Protein AF-A0A920K526-F1 (afdb_monomer)

Radius of gyration: 18.06 Å; Cα contacts (8 Å, |Δi|>4): 180; chains: 1; bounding box: 38×69×38 Å

Structure (mmCIF, N/CA/C/O backbone):
data_AF-A0A920K526-F1
#
_entry.id   AF-A0A920K526-F1
#
loop_
_atom_site.group_PDB
_atom_site.id
_atom_site.type_symbol
_atom_site.label_atom_id
_atom_site.label_alt_id
_atom_site.label_comp_id
_atom_site.label_asym_id
_atom_site.label_entity_id
_atom_site.label_seq_id
_atom_site.pdbx_PDB_ins_code
_atom_site.Cartn_x
_atom_site.Cartn_y
_atom_site.Cartn_z
_atom_site.occupancy
_atom_site.B_iso_or_equiv
_atom_site.auth_seq_id
_atom_site.auth_comp_id
_atom_site.auth_asym_id
_atom_site.auth_atom_id
_atom_site.pdbx_PDB_model_num
ATOM 1 N N . MET A 1 1 ? 4.983 -45.493 2.077 1.00 36.81 1 MET A N 1
ATOM 2 C CA . MET A 1 1 ? 5.061 -44.729 0.814 1.00 36.81 1 MET A CA 1
ATOM 3 C C . MET A 1 1 ? 4.489 -43.354 1.101 1.00 36.81 1 MET A C 1
ATOM 5 O O . MET A 1 1 ? 3.289 -43.243 1.302 1.00 36.81 1 MET A O 1
ATOM 9 N N . THR A 1 2 ? 5.338 -42.342 1.270 1.00 38.09 2 THR A N 1
ATOM 10 C CA . THR A 1 2 ? 4.880 -40.985 1.595 1.00 38.09 2 THR A CA 1
ATOM 11 C C . THR A 1 2 ? 4.339 -40.357 0.322 1.00 38.09 2 THR A C 1
ATOM 13 O O . THR A 1 2 ? 5.104 -40.105 -0.608 1.00 38.09 2 THR A O 1
ATOM 16 N N . ASN A 1 3 ? 3.023 -40.161 0.267 1.00 40.19 3 ASN A N 1
ATOM 17 C CA . ASN A 1 3 ? 2.366 -39.473 -0.833 1.00 40.19 3 ASN A CA 1
ATOM 18 C C . ASN A 1 3 ? 2.841 -38.016 -0.818 1.00 40.19 3 ASN A C 1
ATOM 20 O O . ASN A 1 3 ? 2.350 -37.197 -0.043 1.00 40.19 3 ASN A O 1
ATOM 24 N N . LYS A 1 4 ? 3.865 -37.706 -1.617 1.00 46.91 4 LYS A N 1
ATOM 25 C CA . LYS A 1 4 ? 4.241 -36.325 -1.892 1.00 46.91 4 LYS A CA 1
ATOM 26 C C . LYS A 1 4 ? 3.124 -35.754 -2.753 1.00 46.91 4 LYS A C 1
ATOM 28 O O . LYS A 1 4 ? 3.104 -35.988 -3.957 1.00 46.91 4 LYS A O 1
ATOM 33 N N . PHE A 1 5 ? 2.180 -35.060 -2.123 1.00 48.06 5 PHE A N 1
ATOM 34 C CA . PHE A 1 5 ? 1.237 -34.199 -2.821 1.00 48.06 5 PHE A CA 1
ATOM 35 C C . PHE A 1 5 ? 2.061 -33.177 -3.603 1.00 48.06 5 PHE A C 1
ATOM 37 O O . PHE A 1 5 ? 2.570 -32.201 -3.058 1.00 48.06 5 PHE A O 1
ATOM 44 N N . LYS A 1 6 ? 2.286 -33.469 -4.882 1.00 45.88 6 LYS A N 1
ATOM 45 C CA . LYS A 1 6 ? 2.812 -32.510 -5.837 1.00 45.88 6 LYS A CA 1
ATOM 46 C C . LYS A 1 6 ? 1.681 -31.508 -6.029 1.00 45.88 6 LYS A C 1
ATOM 48 O O . LYS A 1 6 ? 0.716 -31.825 -6.716 1.00 45.88 6 LYS A O 1
ATOM 53 N N . LEU A 1 7 ? 1.760 -30.363 -5.351 1.00 49.16 7 LEU A N 1
ATOM 54 C CA . LEU A 1 7 ? 0.907 -29.217 -5.650 1.00 49.16 7 LEU A CA 1
ATOM 55 C C . LEU A 1 7 ? 1.118 -28.923 -7.138 1.00 49.16 7 LEU A C 1
ATOM 57 O O . LEU A 1 7 ? 2.223 -28.566 -7.553 1.00 49.16 7 LEU A O 1
ATOM 61 N N . LEU A 1 8 ? 0.112 -29.221 -7.958 1.00 51.06 8 LEU A N 1
ATOM 62 C CA . LEU A 1 8 ? 0.130 -28.798 -9.349 1.00 51.06 8 LEU A CA 1
ATOM 63 C C . LEU A 1 8 ? 0.146 -27.264 -9.340 1.00 51.06 8 LEU A C 1
ATOM 65 O O . LEU A 1 8 ? -0.539 -26.677 -8.498 1.00 51.06 8 LEU A O 1
ATOM 69 N N . PRO A 1 9 ? 0.932 -26.613 -10.215 1.00 59.19 9 PRO A N 1
ATOM 70 C CA . PRO A 1 9 ? 0.800 -25.177 -10.412 1.00 59.19 9 PRO A CA 1
ATOM 71 C C . PRO A 1 9 ? -0.674 -24.870 -10.683 1.00 59.19 9 PRO A C 1
ATOM 73 O O . PRO A 1 9 ? -1.264 -25.502 -11.563 1.00 59.19 9 PRO A O 1
ATOM 76 N N . ARG A 1 10 ? -1.269 -23.974 -9.890 1.00 62.84 10 ARG A N 1
ATOM 77 C CA . ARG A 1 10 ? -2.627 -23.487 -10.146 1.00 62.84 10 ARG A CA 1
ATOM 78 C C . ARG A 1 10 ? -2.665 -22.819 -11.514 1.00 62.84 10 ARG A C 1
ATOM 80 O O . ARG A 1 10 ? -1.658 -22.259 -11.961 1.00 62.84 10 ARG A O 1
ATOM 87 N N . ASP A 1 11 ? -3.810 -22.913 -12.178 1.00 80.38 11 ASP A N 1
ATOM 88 C CA . ASP A 1 11 ? -4.020 -22.155 -13.402 1.00 80.38 11 ASP A CA 1
ATOM 89 C C . ASP A 1 11 ? -3.890 -20.655 -13.094 1.00 80.38 11 ASP A C 1
ATOM 91 O O . ASP A 1 11 ? -4.329 -20.186 -12.043 1.00 80.38 11 ASP A O 1
ATOM 95 N N . ARG A 1 12 ? -3.229 -19.901 -13.980 1.00 73.19 12 ARG A N 1
ATOM 96 C CA . ARG A 1 12 ? -2.954 -18.482 -13.714 1.00 73.19 12 ARG A CA 1
ATOM 97 C C . ARG A 1 12 ? -4.229 -17.650 -13.625 1.00 73.19 12 ARG A C 1
ATOM 99 O O . ARG A 1 12 ? -4.256 -16.720 -12.829 1.00 73.19 12 ARG A O 1
ATOM 106 N N . VAL A 1 13 ? -5.258 -17.982 -14.405 1.00 75.44 13 VAL A N 1
ATOM 107 C CA . VAL A 1 13 ? -6.533 -17.254 -14.385 1.00 75.44 13 VAL A CA 1
ATOM 108 C C . VAL A 1 13 ? -7.279 -17.546 -13.088 1.00 75.44 13 VAL A C 1
ATOM 110 O O . VAL A 1 13 ? -7.797 -16.630 -12.460 1.00 75.44 13 VAL A O 1
ATOM 113 N N . GLU A 1 14 ? -7.284 -18.806 -12.649 1.00 79.69 14 GLU A N 1
ATOM 114 C CA . GLU A 1 14 ? -7.869 -19.198 -11.361 1.00 79.69 14 GLU A CA 1
ATOM 115 C C . GLU A 1 14 ? -7.194 -18.461 -10.196 1.00 79.69 14 GLU A C 1
ATOM 117 O O . GLU A 1 14 ? -7.877 -17.882 -9.357 1.00 79.69 14 GLU A O 1
ATOM 122 N N . GLN A 1 15 ? -5.859 -18.397 -10.190 1.00 79.62 15 GLN A N 1
ATOM 123 C CA . GLN A 1 15 ? -5.124 -17.687 -9.143 1.00 79.62 15 GLN A CA 1
ATOM 124 C C . GLN A 1 15 ? -5.420 -16.180 -9.143 1.00 79.62 15 GLN A C 1
ATOM 126 O O . GLN A 1 15 ? -5.621 -15.608 -8.080 1.00 79.62 15 GLN A O 1
ATOM 131 N N . GLN A 1 16 ? -5.502 -15.541 -10.314 1.00 78.69 16 GLN A N 1
ATOM 132 C CA . GLN A 1 16 ? -5.846 -14.118 -10.401 1.00 78.69 16 GLN A CA 1
ATOM 133 C C . GLN A 1 16 ? -7.247 -13.822 -9.851 1.00 78.69 16 GLN A C 1
ATOM 135 O O . GLN A 1 16 ? -7.440 -12.791 -9.213 1.00 78.69 16 GLN A O 1
ATOM 140 N N . LEU A 1 17 ? -8.221 -14.710 -10.074 1.00 80.81 17 LEU A N 1
ATOM 141 C CA . LEU A 1 17 ? -9.571 -14.551 -9.526 1.00 80.81 17 LEU A CA 1
ATOM 142 C C . LEU A 1 17 ? -9.583 -14.686 -7.996 1.00 80.81 17 LEU A C 1
ATOM 144 O O . LEU A 1 17 ? -10.190 -13.848 -7.330 1.00 80.81 17 LEU A O 1
ATOM 148 N N . ASP A 1 18 ? -8.879 -15.685 -7.451 1.00 82.81 18 ASP A N 1
ATOM 149 C CA . ASP A 1 18 ? -8.708 -15.867 -6.000 1.00 82.81 18 ASP A CA 1
ATOM 150 C C . ASP A 1 18 ? -8.031 -14.638 -5.351 1.00 82.81 18 ASP A C 1
ATOM 152 O O . ASP A 1 18 ? -8.448 -14.166 -4.287 1.00 82.81 18 ASP A O 1
ATOM 156 N N . ASP A 1 19 ? -6.991 -14.100 -5.995 1.00 84.19 19 ASP A N 1
ATOM 157 C CA . ASP A 1 19 ? -6.241 -12.941 -5.500 1.00 84.19 19 ASP A CA 1
ATOM 158 C C . ASP A 1 19 ? -7.102 -11.669 -5.528 1.00 84.19 19 ASP A C 1
ATOM 160 O O . ASP A 1 19 ? -7.092 -10.890 -4.574 1.00 84.19 19 ASP A O 1
ATOM 164 N N . ILE A 1 20 ? -7.898 -11.470 -6.586 1.00 86.38 20 ILE A N 1
ATOM 165 C CA . ILE A 1 20 ? -8.822 -10.332 -6.688 1.00 86.38 20 ILE A CA 1
ATOM 166 C C . ILE A 1 20 ? -9.878 -10.390 -5.582 1.00 86.38 20 ILE A C 1
ATOM 168 O O . ILE A 1 20 ? -10.119 -9.367 -4.944 1.00 86.38 20 ILE A O 1
ATOM 172 N N . ASP A 1 21 ? -10.479 -11.553 -5.317 1.00 88.38 21 ASP A N 1
ATOM 173 C CA . ASP A 1 21 ? -11.451 -11.706 -4.224 1.00 88.38 21 ASP A CA 1
ATOM 174 C C . ASP A 1 21 ? -10.809 -11.377 -2.866 1.00 88.38 21 ASP A C 1
ATOM 176 O O . ASP A 1 21 ? -11.334 -10.582 -2.082 1.00 88.38 21 ASP A O 1
ATOM 180 N N . THR A 1 22 ? -9.596 -11.888 -2.637 1.00 90.50 22 THR A N 1
ATOM 181 C CA . THR A 1 22 ? -8.819 -11.621 -1.420 1.00 90.50 22 THR A CA 1
ATOM 182 C C . THR A 1 22 ? -8.527 -10.127 -1.238 1.00 90.50 22 THR A C 1
ATOM 184 O O . THR A 1 22 ? -8.696 -9.590 -0.138 1.00 90.50 22 THR A O 1
ATOM 187 N N . LEU A 1 23 ? -8.120 -9.431 -2.303 1.00 91.75 23 LEU A N 1
ATOM 188 C CA . LEU A 1 23 ? -7.855 -7.991 -2.276 1.00 91.75 23 LEU A CA 1
ATOM 189 C C . LEU A 1 23 ? -9.131 -7.179 -2.041 1.00 91.75 23 LEU A C 1
ATOM 191 O O . LEU A 1 23 ? -9.124 -6.256 -1.231 1.00 91.75 23 LEU A O 1
ATOM 195 N N . GLN A 1 24 ? -10.242 -7.541 -2.684 1.00 92.00 24 GLN A N 1
ATOM 196 C CA . GLN A 1 24 ? -11.523 -6.862 -2.482 1.00 92.00 24 GLN A CA 1
ATOM 197 C C . GLN A 1 24 ? -11.995 -6.986 -1.030 1.00 92.00 24 GLN A C 1
ATOM 199 O O . GLN A 1 24 ? -12.400 -5.988 -0.431 1.00 92.00 24 GLN A O 1
ATOM 204 N N . VAL A 1 25 ? -11.865 -8.168 -0.418 1.00 94.31 25 VAL A N 1
ATOM 205 C CA . VAL A 1 25 ? -12.128 -8.346 1.018 1.00 94.31 25 VAL A CA 1
ATOM 206 C C . VAL A 1 25 ? -11.206 -7.461 1.857 1.00 94.31 25 VAL A C 1
ATOM 208 O O . VAL A 1 25 ? -11.676 -6.794 2.781 1.00 94.31 25 VAL A O 1
ATOM 211 N N . TYR A 1 26 ? -9.910 -7.410 1.538 1.00 95.38 26 TYR A N 1
ATOM 212 C CA . TYR A 1 26 ? -8.952 -6.571 2.256 1.00 95.38 26 TYR A CA 1
ATOM 213 C C . TYR A 1 26 ? -9.350 -5.088 2.204 1.00 95.38 26 TYR A C 1
ATOM 215 O O . TYR A 1 26 ? -9.502 -4.462 3.251 1.00 95.38 26 TYR A O 1
ATOM 223 N N . PHE A 1 27 ? -9.625 -4.539 1.018 1.00 95.62 27 PHE A N 1
ATOM 224 C CA . PHE A 1 27 ? -9.973 -3.124 0.850 1.00 95.62 27 PHE A CA 1
ATOM 225 C C . PHE A 1 27 ? -11.285 -2.726 1.526 1.00 95.62 27 PHE A C 1
ATOM 227 O O . PHE A 1 27 ? -11.388 -1.619 2.052 1.00 95.62 27 PHE A O 1
ATOM 234 N N . ASN A 1 28 ? -12.271 -3.626 1.552 1.00 96.44 28 ASN A N 1
ATOM 235 C CA . ASN A 1 28 ? -13.555 -3.377 2.211 1.00 96.44 28 ASN A CA 1
ATOM 236 C C . ASN A 1 28 ? -13.481 -3.471 3.741 1.00 96.44 28 ASN A C 1
ATOM 238 O O . ASN A 1 28 ? -14.385 -2.998 4.425 1.00 96.44 28 ASN A O 1
ATOM 242 N N . THR A 1 29 ? -12.437 -4.097 4.287 1.00 96.62 29 THR A N 1
ATOM 243 C CA . THR A 1 29 ? -12.316 -4.354 5.731 1.00 96.62 29 THR A CA 1
ATOM 244 C C . THR A 1 29 ? -11.153 -3.627 6.386 1.00 96.62 29 THR A C 1
ATOM 246 O O . THR A 1 29 ? -10.962 -3.777 7.587 1.00 96.62 29 THR A O 1
ATOM 249 N N . HIS A 1 30 ? -10.376 -2.843 5.639 1.00 97.19 30 HIS A N 1
ATOM 250 C CA . HIS A 1 30 ? -9.232 -2.114 6.175 1.00 97.19 30 HIS A CA 1
ATOM 251 C C . HIS A 1 30 ? -9.352 -0.616 5.917 1.00 97.19 30 HIS A C 1
ATOM 253 O O . HIS A 1 30 ? -9.901 -0.168 4.909 1.00 97.19 30 HIS A O 1
ATOM 259 N N . TYR A 1 31 ? -8.802 0.155 6.844 1.00 98.00 31 TYR A N 1
ATOM 260 C CA . TYR A 1 31 ? -8.666 1.602 6.770 1.00 98.00 31 TYR A CA 1
ATOM 261 C C . TYR A 1 31 ? -7.221 1.999 7.047 1.00 98.00 31 TYR A C 1
ATOM 263 O O . TYR A 1 31 ? -6.446 1.213 7.595 1.00 98.00 31 TYR A O 1
ATOM 271 N N . TYR A 1 32 ? -6.870 3.229 6.68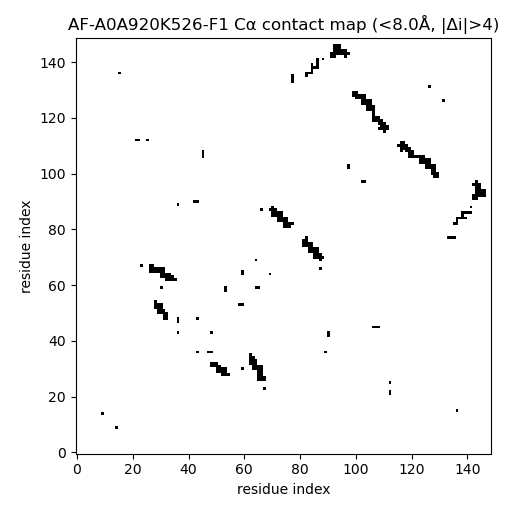7 1.00 97.25 32 TYR A N 1
ATOM 272 C CA . TYR A 1 32 ? -5.580 3.818 7.029 1.00 97.25 32 TYR A CA 1
ATOM 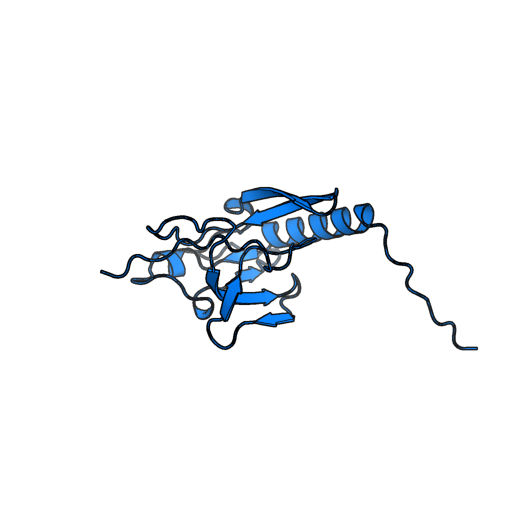273 C C . TYR A 1 32 ? -5.740 5.100 7.850 1.00 97.25 32 TYR A C 1
ATOM 275 O O . TYR A 1 32 ? -6.812 5.715 7.878 1.00 97.25 32 TYR A O 1
ATOM 283 N N . ASN A 1 33 ? -4.664 5.489 8.529 1.00 97.38 33 ASN A N 1
ATOM 284 C CA . ASN A 1 33 ? -4.552 6.666 9.394 1.00 97.38 33 ASN A CA 1
ATOM 285 C C . ASN A 1 33 ? -4.512 8.006 8.617 1.00 97.38 33 ASN A C 1
ATOM 287 O O . ASN A 1 33 ? -3.613 8.823 8.813 1.00 97.38 33 ASN A O 1
ATOM 291 N N . SER A 1 34 ? -5.486 8.243 7.732 1.00 96.50 34 SER A N 1
ATOM 292 C CA . SER A 1 34 ? -5.517 9.379 6.796 1.00 96.50 34 SER A CA 1
ATOM 293 C C . SER A 1 34 ? -5.334 10.746 7.451 1.00 96.50 34 SER A C 1
ATOM 295 O O . SER A 1 34 ? -4.473 11.507 7.021 1.00 96.50 34 SER A O 1
ATOM 297 N N . GLY A 1 35 ? -6.046 11.045 8.538 1.00 96.75 35 GLY A N 1
ATOM 298 C CA . GLY A 1 35 ? -5.916 12.335 9.215 1.00 96.75 35 GLY A CA 1
ATOM 299 C C . GLY A 1 35 ? -4.546 12.545 9.866 1.00 96.75 35 GLY A C 1
ATOM 300 O O . GLY A 1 35 ? -4.067 13.676 9.932 1.00 96.75 35 GLY A O 1
ATOM 301 N N . ALA A 1 36 ? -3.878 11.470 10.301 1.00 96.25 36 ALA A N 1
ATOM 302 C CA . ALA A 1 36 ? -2.508 11.556 10.803 1.00 96.25 36 ALA A CA 1
ATOM 303 C C . ALA A 1 36 ? -1.519 11.873 9.672 1.00 96.25 36 ALA A C 1
ATOM 305 O O . ALA A 1 36 ? -0.637 12.706 9.867 1.00 96.25 36 ALA A O 1
ATOM 306 N N . ILE A 1 37 ? -1.702 11.261 8.495 1.00 95.06 37 ILE A N 1
ATOM 307 C CA . ILE A 1 37 ? -0.906 11.541 7.291 1.00 95.06 37 ILE A CA 1
ATOM 308 C C . ILE A 1 37 ? -1.107 12.988 6.823 1.00 95.06 37 ILE A C 1
ATOM 310 O O . ILE A 1 37 ? -0.125 13.687 6.575 1.00 95.06 37 ILE A O 1
ATOM 314 N N . ASP A 1 38 ? -2.352 13.462 6.760 1.00 93.38 38 ASP A N 1
ATOM 315 C CA . ASP A 1 38 ? -2.690 14.823 6.317 1.00 93.38 38 ASP A CA 1
ATOM 316 C C . ASP A 1 38 ? -2.158 15.907 7.268 1.00 93.38 38 ASP A C 1
ATOM 318 O O . ASP A 1 38 ? -1.915 17.046 6.863 1.00 93.38 38 ASP A O 1
ATOM 322 N N . ALA A 1 39 ? -1.959 15.563 8.542 1.00 94.81 39 ALA A N 1
ATOM 323 C CA . ALA A 1 39 ? -1.417 16.463 9.554 1.00 94.81 39 ALA A CA 1
ATOM 324 C C . ALA A 1 39 ? 0.121 16.554 9.547 1.00 94.81 39 ALA A C 1
ATOM 326 O O . ALA A 1 39 ? 0.684 17.368 10.290 1.00 94.81 39 ALA A O 1
ATOM 327 N N . LEU A 1 40 ? 0.820 15.739 8.748 1.00 93.19 40 LEU A N 1
ATOM 328 C CA . LEU A 1 40 ? 2.279 15.775 8.679 1.00 93.19 40 LEU A CA 1
ATOM 329 C C . LEU A 1 40 ? 2.775 17.089 8.063 1.00 93.19 40 LEU A C 1
ATOM 331 O O . LEU A 1 40 ? 2.265 17.587 7.062 1.00 93.19 40 LEU A O 1
ATOM 335 N N . SER A 1 41 ? 3.842 17.639 8.642 1.00 90.00 41 SER A N 1
ATOM 336 C CA . SER A 1 41 ? 4.533 18.821 8.107 1.00 90.00 41 SER A CA 1
ATOM 337 C C . SER A 1 41 ? 5.592 18.482 7.050 1.00 90.00 41 SER A C 1
ATOM 339 O O . SER A 1 41 ? 6.190 19.383 6.460 1.00 90.00 41 SER A O 1
ATOM 341 N N . SER A 1 42 ? 5.832 17.192 6.811 1.00 88.56 42 SER A N 1
ATOM 342 C CA . SER A 1 42 ? 6.777 16.649 5.834 1.00 88.56 42 SER A CA 1
ATOM 343 C C . SER A 1 42 ? 6.149 15.494 5.060 1.00 88.56 42 SER A C 1
ATOM 345 O O . SER A 1 42 ? 5.126 14.952 5.468 1.00 88.56 42 SER A O 1
ATOM 347 N N . TYR A 1 43 ? 6.787 15.078 3.962 1.00 85.31 43 TYR A N 1
ATOM 348 C CA . TYR A 1 43 ? 6.353 13.885 3.233 1.00 85.31 43 TYR A CA 1
ATOM 349 C C . TYR A 1 43 ? 6.350 12.649 4.150 1.00 85.31 43 TYR A C 1
ATOM 351 O O . TYR A 1 43 ? 7.319 12.467 4.895 1.00 85.31 43 TYR A O 1
ATOM 359 N N . PRO A 1 44 ? 5.304 11.804 4.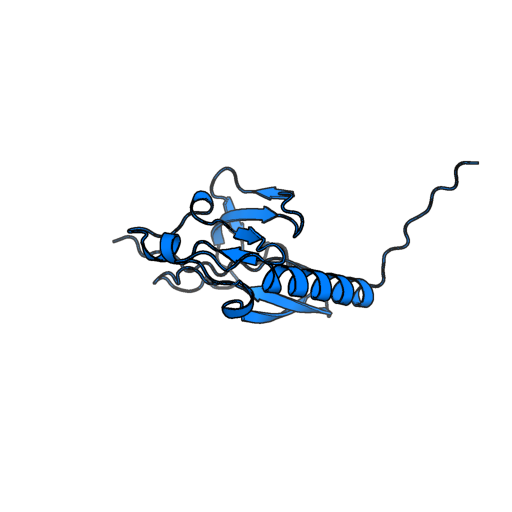084 1.00 89.38 44 PRO A N 1
ATOM 360 C CA . PRO A 1 44 ? 5.206 10.600 4.895 1.00 89.38 44 PRO A CA 1
ATOM 361 C C . PRO A 1 44 ? 6.314 9.610 4.541 1.00 89.38 44 PRO A C 1
ATOM 363 O O . PRO A 1 44 ? 6.689 9.438 3.377 1.00 89.38 44 PRO A O 1
ATOM 366 N N . THR A 1 45 ? 6.814 8.934 5.563 1.00 89.50 45 THR A N 1
ATOM 367 C CA . THR A 1 45 ? 7.677 7.762 5.456 1.00 89.50 45 THR A CA 1
ATOM 368 C C . THR A 1 45 ? 6.856 6.491 5.662 1.00 89.50 45 THR A C 1
ATOM 370 O O . THR A 1 45 ? 5.709 6.547 6.095 1.00 89.50 45 THR A O 1
ATOM 373 N N . ILE A 1 46 ? 7.442 5.321 5.387 1.00 87.31 46 ILE A N 1
ATOM 374 C CA . ILE A 1 46 ? 6.770 4.027 5.611 1.00 87.31 46 ILE A CA 1
ATOM 375 C C . ILE A 1 46 ? 6.322 3.881 7.073 1.00 87.31 46 ILE A C 1
ATOM 377 O O . ILE A 1 46 ? 5.238 3.375 7.327 1.00 87.31 46 ILE A O 1
ATOM 381 N N . ALA A 1 47 ? 7.114 4.386 8.024 1.00 89.62 47 ALA A N 1
ATOM 382 C CA . ALA A 1 47 ? 6.804 4.296 9.450 1.00 89.62 47 ALA A CA 1
ATOM 383 C C . ALA A 1 47 ? 5.596 5.147 9.879 1.00 89.62 47 ALA A C 1
ATOM 385 O O . ALA A 1 47 ? 5.056 4.919 10.957 1.00 89.62 47 ALA A O 1
ATOM 386 N N . ASP A 1 48 ? 5.188 6.120 9.059 1.00 92.56 48 ASP A N 1
ATOM 387 C CA . ASP A 1 48 ? 4.023 6.962 9.332 1.00 92.56 48 ASP A CA 1
ATOM 388 C C . ASP A 1 48 ? 2.717 6.312 8.848 1.00 92.56 48 ASP A C 1
ATOM 390 O O . ASP A 1 48 ? 1.636 6.761 9.224 1.00 92.56 48 ASP A O 1
ATOM 394 N N . ILE A 1 49 ? 2.798 5.276 8.006 1.00 92.50 49 ILE A N 1
ATOM 395 C CA . ILE A 1 49 ? 1.643 4.635 7.373 1.00 92.50 49 ILE A CA 1
ATOM 396 C C . ILE A 1 49 ? 1.172 3.477 8.248 1.00 92.50 49 ILE A C 1
ATOM 398 O O . ILE A 1 49 ? 1.888 2.498 8.443 1.00 92.50 49 ILE A O 1
ATOM 402 N N . GLU A 1 50 ? -0.069 3.557 8.718 1.00 94.56 50 GLU A N 1
ATOM 403 C CA . GLU A 1 50 ? -0.714 2.487 9.471 1.00 94.56 50 GLU A CA 1
ATOM 404 C C . GLU A 1 50 ? -1.984 2.044 8.749 1.00 94.56 50 GLU A C 1
ATOM 406 O O . GLU A 1 50 ? -2.883 2.848 8.498 1.00 94.56 50 GLU A O 1
ATOM 411 N N . ILE A 1 51 ? -2.063 0.750 8.432 1.00 95.38 51 ILE A N 1
ATOM 412 C CA . ILE A 1 51 ? -3.254 0.113 7.869 1.00 95.38 51 ILE A CA 1
ATOM 413 C C . ILE A 1 51 ? -3.781 -0.881 8.893 1.00 95.38 51 ILE A C 1
ATOM 415 O O . ILE A 1 51 ? -3.054 -1.760 9.352 1.00 95.38 51 ILE A O 1
ATOM 419 N N . SER A 1 52 ? -5.056 -0.746 9.241 1.00 96.19 52 SER A N 1
ATOM 420 C CA . SER A 1 52 ? -5.701 -1.542 10.280 1.00 96.19 52 SER A CA 1
ATOM 421 C C . SER A 1 52 ? -7.007 -2.143 9.787 1.00 96.19 52 SER A C 1
ATOM 423 O O . SER A 1 52 ? -7.712 -1.556 8.966 1.00 96.19 52 SER A O 1
ATOM 425 N N . LYS A 1 53 ? -7.331 -3.329 10.306 1.00 96.81 53 LYS A N 1
ATOM 426 C CA . LYS A 1 53 ? -8.598 -4.009 10.041 1.00 96.81 53 LYS A CA 1
ATOM 427 C C . LYS A 1 53 ? -9.711 -3.409 10.897 1.00 96.81 53 LYS A C 1
ATOM 429 O O . LYS A 1 53 ? -9.546 -3.279 12.106 1.00 96.81 53 LYS A O 1
ATOM 434 N N . LEU A 1 54 ? -10.854 -3.131 10.282 1.00 97.50 54 LEU A N 1
ATOM 435 C CA . LEU A 1 54 ? -12.118 -2.850 10.953 1.00 97.50 54 LEU A CA 1
ATOM 436 C C . LEU A 1 54 ? -12.844 -4.174 11.225 1.00 97.50 54 LEU A C 1
ATOM 438 O O . LEU A 1 54 ? -13.183 -4.899 10.286 1.00 97.50 54 LEU A O 1
ATOM 442 N N . ASN A 1 55 ? -13.057 -4.522 12.494 1.00 95.06 55 ASN A N 1
ATOM 443 C CA . ASN A 1 55 ? -13.750 -5.760 12.849 1.00 95.06 55 ASN A CA 1
ATOM 444 C C . ASN A 1 55 ? -15.274 -5.600 12.778 1.00 95.06 55 ASN A C 1
ATOM 446 O O . ASN A 1 55 ? -15.822 -4.503 12.882 1.00 95.06 55 ASN A O 1
ATOM 450 N N . ASP A 1 56 ? -15.977 -6.724 12.648 1.00 93.19 56 ASP A N 1
ATOM 451 C CA . ASP A 1 56 ? -17.437 -6.735 12.585 1.00 93.19 56 ASP A CA 1
ATOM 452 C C . ASP A 1 56 ? -18.060 -6.078 13.826 1.00 93.19 56 ASP A C 1
ATOM 454 O O . ASP A 1 56 ? -17.801 -6.468 14.967 1.00 93.19 56 ASP A O 1
ATOM 458 N N . GLY A 1 57 ? -18.928 -5.094 13.591 1.00 93.06 57 GLY A N 1
ATOM 459 C CA . GLY A 1 57 ? -19.612 -4.345 14.647 1.00 93.06 57 GLY A CA 1
ATOM 460 C C . GLY A 1 57 ? -18.822 -3.162 15.210 1.00 93.06 57 GLY A C 1
ATOM 461 O O . GLY A 1 57 ? -19.369 -2.424 16.030 1.00 93.06 57 GLY A O 1
ATOM 462 N N . GLU A 1 58 ? -17.584 -2.942 14.764 1.00 95.19 58 GLU A N 1
ATOM 463 C CA . GLU A 1 58 ? -16.851 -1.710 15.045 1.00 95.19 58 GLU A CA 1
ATOM 464 C C . GLU A 1 58 ? -17.324 -0.571 14.137 1.00 95.19 58 GLU A C 1
ATOM 466 O O . GLU A 1 58 ? -17.794 -0.764 13.015 1.00 95.19 58 GLU A O 1
ATOM 471 N N . THR A 1 59 ? -17.195 0.653 14.639 1.00 95.75 59 THR A N 1
ATOM 472 C CA . THR A 1 59 ? -17.371 1.864 13.840 1.00 95.75 59 THR A CA 1
ATOM 473 C C . THR A 1 59 ? -16.013 2.345 13.367 1.00 95.75 59 THR A C 1
ATOM 475 O O . THR A 1 59 ? -15.072 2.349 14.161 1.00 95.75 59 THR A O 1
ATOM 478 N N . LEU A 1 60 ? -15.933 2.809 12.118 1.00 97.25 60 LEU A N 1
ATOM 479 C CA . LEU A 1 60 ? -14.722 3.422 11.577 1.00 97.25 60 LEU A CA 1
ATOM 480 C C . LEU A 1 60 ? -14.202 4.511 12.542 1.00 97.25 60 LEU A C 1
ATOM 482 O O . LEU A 1 60 ? -14.982 5.404 12.900 1.00 97.25 60 LEU A O 1
ATOM 486 N N . PRO A 1 61 ? -12.938 4.440 13.003 1.00 97.44 61 PRO A N 1
ATOM 487 C CA . PRO A 1 61 ? -12.384 5.450 13.897 1.00 97.44 61 PRO A CA 1
ATOM 488 C C . PRO A 1 61 ? -12.391 6.852 13.266 1.00 97.44 61 PRO A C 1
ATOM 490 O O . PRO A 1 61 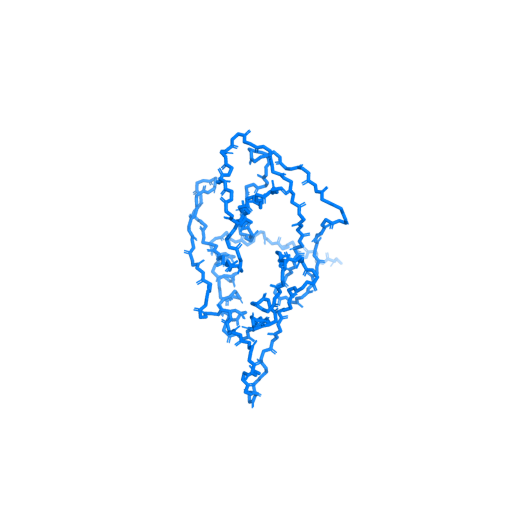? -12.292 6.977 12.042 1.00 97.44 61 PRO A O 1
ATOM 493 N N . PRO A 1 62 ? -12.490 7.925 14.073 1.00 97.56 62 PRO A N 1
ATOM 494 C CA . PRO A 1 62 ? -12.371 9.285 13.555 1.00 97.56 62 PRO A CA 1
ATOM 495 C C . PRO A 1 62 ? -11.003 9.497 12.895 1.00 97.56 62 PRO A C 1
ATOM 497 O O . PRO A 1 62 ? -10.031 8.843 13.267 1.00 97.56 62 PRO A O 1
ATOM 500 N N . ASP A 1 63 ? -10.939 10.424 11.938 1.00 96.88 63 ASP A N 1
ATOM 501 C CA . ASP A 1 63 ? -9.705 10.803 11.232 1.00 96.88 63 ASP A CA 1
ATOM 502 C C . ASP A 1 63 ? -9.004 9.628 10.514 1.00 96.88 63 ASP A C 1
ATOM 504 O O . ASP A 1 63 ? -7.786 9.617 10.330 1.00 96.88 63 ASP A O 1
ATOM 508 N N . THR A 1 64 ? -9.788 8.633 10.091 1.00 98.12 64 THR A N 1
ATOM 509 C CA . THR A 1 64 ? -9.343 7.508 9.258 1.00 98.12 64 THR A CA 1
ATOM 510 C C . THR A 1 64 ? -10.189 7.393 7.995 1.00 98.12 64 THR A C 1
ATOM 512 O O . THR A 1 64 ? -11.267 7.984 7.884 1.00 98.12 64 THR A O 1
ATOM 515 N N . THR A 1 65 ? -9.707 6.635 7.011 1.00 97.88 65 THR A N 1
ATOM 516 C CA . THR A 1 65 ? -10.415 6.434 5.740 1.00 97.88 65 THR A CA 1
ATOM 517 C C . THR A 1 65 ? -10.328 4.978 5.309 1.00 97.88 65 THR A C 1
ATOM 519 O O . THR A 1 65 ? -9.249 4.384 5.349 1.00 97.88 65 THR A O 1
ATOM 522 N N . LEU A 1 66 ? -11.466 4.393 4.919 1.00 97.88 66 LEU A N 1
ATOM 523 C CA . LEU A 1 66 ? -11.517 3.034 4.381 1.00 97.88 66 LEU A CA 1
ATOM 524 C C . LEU A 1 66 ? -10.757 2.966 3.059 1.00 97.88 66 LEU A C 1
ATOM 526 O O . LEU A 1 66 ? -10.865 3.865 2.229 1.00 97.88 66 LEU A O 1
ATOM 530 N N . LEU A 1 67 ? -10.014 1.880 2.847 1.00 97.31 67 LEU A N 1
ATOM 531 C CA . LEU A 1 67 ? -9.206 1.728 1.640 1.00 97.31 67 LEU A CA 1
ATOM 532 C C . LEU A 1 67 ? -10.073 1.696 0.382 1.00 97.31 67 LEU A C 1
ATOM 534 O O . LEU A 1 67 ? -9.731 2.360 -0.593 1.00 97.31 67 LEU A O 1
ATOM 538 N N . ILE A 1 68 ? -11.202 0.979 0.411 1.00 96.31 68 ILE A N 1
ATOM 539 C CA . ILE A 1 68 ? -12.103 0.848 -0.744 1.00 96.31 68 ILE A CA 1
ATOM 540 C C . ILE A 1 68 ? -12.590 2.196 -1.297 1.00 96.31 68 ILE A C 1
ATOM 542 O O . ILE A 1 68 ? -12.863 2.299 -2.489 1.00 96.31 68 ILE A O 1
ATOM 546 N N . ASP A 1 69 ? -12.645 3.235 -0.461 1.00 96.81 69 ASP A N 1
ATOM 547 C CA . ASP A 1 69 ? -13.135 4.555 -0.859 1.00 96.81 69 ASP A CA 1
ATOM 548 C C . ASP A 1 69 ? -12.092 5.377 -1.638 1.00 96.81 69 ASP A C 1
ATOM 550 O O . ASP A 1 69 ? -12.448 6.363 -2.284 1.00 96.81 69 ASP A O 1
ATOM 554 N N . VAL A 1 70 ? -10.808 5.004 -1.569 1.00 95.31 70 VAL A N 1
ATOM 555 C CA . VAL A 1 70 ? -9.686 5.828 -2.063 1.00 95.31 70 VAL A CA 1
ATOM 556 C C . VAL A 1 70 ? -8.707 5.098 -2.982 1.00 95.31 70 VAL A C 1
ATOM 558 O O . VAL A 1 70 ? -7.851 5.740 -3.590 1.00 95.31 70 VAL A O 1
ATOM 561 N N . ILE A 1 71 ? -8.789 3.772 -3.090 1.00 94.12 71 ILE A N 1
ATOM 562 C CA . ILE A 1 71 ? -7.934 3.022 -4.014 1.00 94.12 71 ILE A CA 1
ATOM 563 C C . ILE A 1 71 ? -8.341 3.253 -5.472 1.00 94.12 71 ILE A C 1
ATOM 565 O O . ILE A 1 71 ? -9.517 3.272 -5.829 1.00 94.12 71 ILE A O 1
ATOM 569 N N . GLU A 1 72 ? -7.344 3.356 -6.343 1.00 93.31 72 GLU A N 1
ATOM 570 C CA . GLU A 1 72 ? -7.541 3.421 -7.789 1.00 93.31 72 GLU A CA 1
ATOM 571 C C . GLU A 1 72 ? -7.192 2.083 -8.433 1.00 93.31 72 GLU A C 1
ATOM 573 O O . GLU A 1 72 ? -6.065 1.604 -8.284 1.00 93.31 72 GLU A O 1
ATOM 578 N N . GLU A 1 73 ? -8.123 1.507 -9.190 1.00 91.38 73 GLU A N 1
ATOM 579 C CA . GLU A 1 73 ? -7.854 0.352 -10.047 1.00 91.38 73 GLU A CA 1
ATOM 580 C C . GLU A 1 73 ? -7.079 0.772 -11.305 1.00 91.38 73 GLU A C 1
ATOM 582 O O . GLU A 1 73 ? -7.397 1.768 -11.961 1.00 91.38 73 GLU A O 1
ATOM 587 N N . LYS A 1 74 ? -6.060 -0.009 -11.659 1.00 87.38 74 LYS A N 1
ATOM 588 C CA . LYS A 1 74 ? -5.216 0.172 -12.839 1.00 87.38 74 LYS A CA 1
ATOM 589 C C . LYS A 1 74 ? -4.968 -1.166 -13.523 1.00 87.38 74 LYS A C 1
ATOM 591 O O . LYS A 1 74 ? -5.062 -2.227 -12.910 1.00 87.38 74 LYS A O 1
ATOM 596 N N . GLN A 1 75 ? -4.633 -1.103 -14.807 1.00 84.94 75 GLN A N 1
ATOM 597 C CA . GLN A 1 75 ? -4.378 -2.275 -15.639 1.00 84.94 75 GLN A CA 1
ATOM 598 C C . GLN A 1 75 ? -3.009 -2.178 -16.306 1.00 84.94 75 GLN A C 1
ATOM 600 O O . GLN 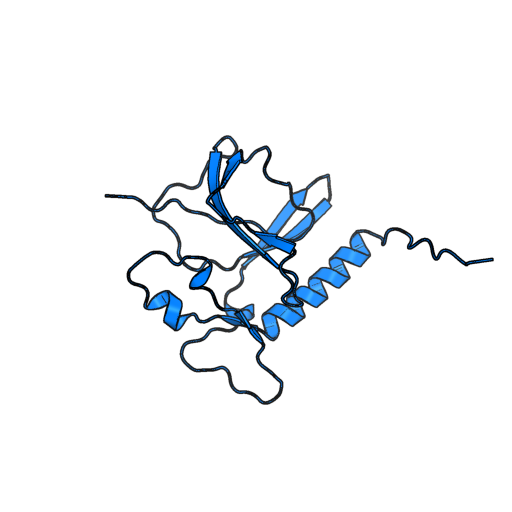A 1 75 ? -2.549 -1.093 -16.664 1.00 84.94 75 GLN A O 1
ATOM 605 N N . THR A 1 76 ? -2.359 -3.323 -16.478 1.00 83.12 76 THR A N 1
ATOM 606 C CA . THR A 1 76 ? -1.092 -3.453 -17.201 1.00 83.12 76 THR A CA 1
ATOM 607 C C . THR A 1 76 ? -1.038 -4.787 -17.933 1.00 83.12 76 THR A C 1
ATOM 609 O O . THR A 1 76 ? -1.750 -5.726 -17.582 1.00 83.12 76 THR A O 1
ATOM 612 N N . VAL A 1 77 ? -0.170 -4.882 -18.937 1.00 80.12 77 VAL A N 1
ATOM 613 C CA . VAL A 1 77 ? 0.089 -6.128 -19.662 1.00 80.12 77 VAL A CA 1
ATOM 614 C C . VAL A 1 77 ? 1.516 -6.559 -19.384 1.00 80.12 77 VAL A C 1
ATOM 616 O O . VAL A 1 77 ? 2.465 -5.824 -19.665 1.00 80.12 77 VAL A O 1
ATOM 619 N N . PHE A 1 78 ? 1.684 -7.778 -18.881 1.00 75.56 78 PHE A N 1
ATOM 620 C CA . PHE A 1 78 ? 2.997 -8.373 -18.687 1.00 75.56 78 PHE A CA 1
ATOM 621 C C . PHE A 1 78 ? 3.023 -9.807 -19.206 1.00 75.56 78 PHE A C 1
ATOM 623 O O . PHE A 1 78 ? 2.191 -10.628 -18.835 1.00 75.56 78 PHE A O 1
ATOM 630 N N . ARG A 1 79 ? 4.001 -10.119 -20.071 1.00 79.19 79 ARG A N 1
ATOM 631 C CA . ARG A 1 79 ? 4.153 -11.447 -20.703 1.00 79.19 79 ARG A CA 1
ATOM 632 C C . ARG A 1 79 ? 2.833 -11.970 -21.289 1.00 79.19 79 ARG A C 1
ATOM 634 O O . ARG A 1 79 ? 2.407 -13.081 -20.974 1.00 79.19 79 ARG A O 1
ATOM 641 N N . ASP A 1 80 ? 2.193 -11.134 -22.106 1.00 79.75 80 ASP A N 1
ATOM 642 C CA . ASP A 1 80 ? 0.930 -11.435 -22.795 1.00 79.75 80 ASP A CA 1
ATOM 643 C C . ASP A 1 80 ? -0.227 -11.802 -21.849 1.00 79.75 80 ASP A C 1
ATOM 645 O O . ASP A 1 80 ? -1.139 -12.538 -22.216 1.00 79.75 80 ASP A O 1
ATOM 649 N N . THR A 1 81 ? -0.166 -11.324 -20.605 1.00 74.88 81 THR A N 1
ATOM 650 C CA . THR A 1 81 ? -1.198 -11.519 -19.586 1.00 74.88 81 THR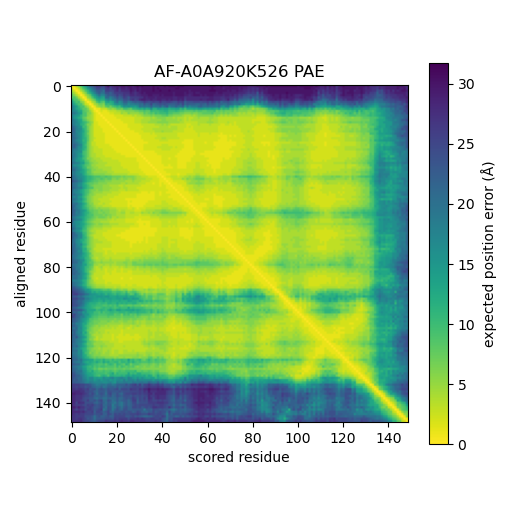 A CA 1
ATOM 651 C C . THR A 1 81 ? -1.628 -10.156 -19.056 1.00 74.88 81 THR A C 1
ATOM 653 O O . THR A 1 81 ? -0.777 -9.335 -18.704 1.00 74.88 81 THR A O 1
ATOM 656 N N . ASP A 1 82 ? -2.937 -9.924 -19.010 1.00 82.50 82 ASP A N 1
ATOM 657 C CA . ASP A 1 82 ? -3.524 -8.743 -18.385 1.00 82.50 82 ASP A CA 1
ATOM 658 C C . ASP A 1 82 ? -3.469 -8.880 -16.860 1.00 82.50 82 ASP A C 1
ATOM 660 O O . ASP A 1 82 ? -3.765 -9.937 -16.293 1.00 82.50 82 ASP A O 1
ATOM 664 N N . TYR A 1 83 ? -3.084 -7.799 -16.193 1.00 80.69 83 TYR A N 1
ATOM 665 C CA . TYR A 1 83 ? -3.039 -7.703 -14.743 1.00 80.69 83 TYR A CA 1
ATOM 666 C C . TYR A 1 83 ? -3.789 -6.463 -14.282 1.00 80.69 83 TYR A C 1
ATOM 668 O O . TYR A 1 83 ? -3.542 -5.360 -14.772 1.00 80.69 83 TYR A O 1
ATOM 676 N N . THR A 1 84 ? -4.641 -6.653 -13.281 1.00 82.69 84 THR A N 1
ATOM 677 C CA . THR A 1 84 ? -5.235 -5.567 -12.505 1.00 82.69 84 THR A CA 1
ATOM 678 C C . THR A 1 84 ? -4.412 -5.348 -11.243 1.00 82.69 84 THR A C 1
ATOM 680 O O . THR A 1 84 ? -4.005 -6.302 -10.578 1.00 82.69 84 THR A O 1
ATOM 683 N N . TYR A 1 85 ? -4.164 -4.090 -10.905 1.00 85.19 85 TYR A N 1
ATOM 684 C CA . TYR A 1 85 ? -3.515 -3.689 -9.664 1.00 85.19 85 TYR A CA 1
ATOM 685 C C . TYR A 1 85 ? -4.181 -2.434 -9.108 1.00 85.19 85 TYR A C 1
ATOM 687 O O . TYR A 1 85 ? -4.881 -1.724 -9.824 1.00 85.19 85 TYR A O 1
ATOM 695 N N . TYR A 1 86 ? -3.951 -2.158 -7.828 1.00 89.50 86 TYR A N 1
ATOM 696 C CA . TYR A 1 86 ? -4.582 -1.042 -7.132 1.00 89.50 86 TYR A CA 1
ATOM 697 C C . TYR A 1 86 ? -3.520 -0.123 -6.542 1.00 89.50 86 TYR A C 1
ATOM 699 O O . TYR A 1 86 ? -2.471 -0.589 -6.091 1.00 89.50 86 TYR A O 1
ATOM 707 N N . THR A 1 87 ? -3.776 1.182 -6.550 1.00 91.00 87 THR A N 1
ATOM 708 C CA . THR A 1 87 ? -2.871 2.176 -5.964 1.00 91.00 87 THR A CA 1
ATOM 709 C C . THR A 1 87 ? -3.610 3.074 -4.987 1.00 91.00 87 THR A C 1
ATOM 711 O O . THR A 1 87 ? -4.640 3.637 -5.344 1.00 91.00 87 THR A O 1
ATOM 714 N N . LEU A 1 88 ? -3.041 3.258 -3.795 1.00 90.88 88 LEU A N 1
ATOM 715 C CA . LEU A 1 88 ? -3.384 4.341 -2.877 1.00 90.88 88 LEU A CA 1
ATOM 716 C C . LEU A 1 88 ? -2.318 5.432 -3.005 1.00 90.88 88 LEU A C 1
ATOM 718 O O . LEU A 1 88 ? -1.133 5.170 -2.795 1.00 90.88 88 LEU A O 1
ATOM 722 N N . THR A 1 89 ? -2.732 6.650 -3.341 1.00 89.62 89 THR A N 1
ATOM 723 C CA . THR A 1 89 ? -1.823 7.797 -3.441 1.00 89.62 89 THR A CA 1
ATOM 724 C C . THR A 1 89 ? -1.983 8.664 -2.198 1.00 89.62 89 THR A C 1
ATOM 726 O O . THR A 1 89 ? -3.001 9.327 -2.046 1.00 89.62 89 THR A O 1
ATOM 729 N N . LEU A 1 90 ? -0.986 8.652 -1.306 1.00 86.81 90 LEU A N 1
ATOM 730 C CA . LEU A 1 90 ? -1.034 9.424 -0.055 1.00 86.81 90 LEU A CA 1
ATOM 731 C C . LEU A 1 90 ? -0.647 10.889 -0.254 1.00 86.81 90 LEU A C 1
ATOM 733 O O . LEU A 1 90 ? -1.302 11.779 0.262 1.00 86.81 90 LEU A O 1
ATOM 737 N N . ASN A 1 91 ? 0.434 11.135 -0.993 1.00 82.75 91 ASN A N 1
ATOM 738 C CA . ASN A 1 91 ? 0.919 12.477 -1.283 1.00 82.75 91 ASN A CA 1
ATOM 739 C C . ASN A 1 91 ? 1.600 12.488 -2.648 1.00 82.75 91 ASN A C 1
ATOM 741 O O . ASN A 1 91 ? 2.626 11.835 -2.852 1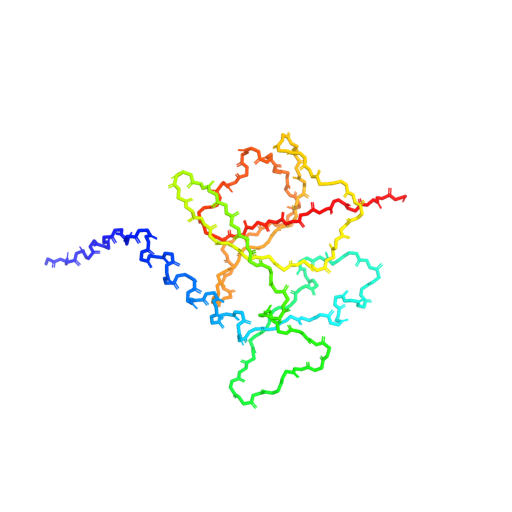.00 82.75 91 ASN A O 1
ATOM 745 N N . GLU A 1 92 ? 1.043 13.249 -3.586 1.00 76.81 92 GLU A N 1
ATOM 746 C CA . GLU A 1 92 ? 1.708 13.482 -4.860 1.00 76.81 92 GLU A CA 1
ATOM 747 C C . GLU A 1 92 ? 2.872 14.459 -4.668 1.00 76.81 92 GLU A C 1
ATOM 749 O O . GLU A 1 92 ? 2.686 15.627 -4.333 1.00 76.81 92 GLU A O 1
ATOM 754 N N . GLY A 1 93 ? 4.095 13.987 -4.906 1.00 70.38 93 GLY A N 1
ATOM 755 C CA . GLY A 1 93 ? 5.264 14.859 -4.996 1.00 70.38 93 GLY A CA 1
ATOM 756 C C . GLY A 1 93 ? 5.151 15.869 -6.145 1.00 70.38 93 GLY A C 1
ATOM 757 O O . GLY A 1 93 ? 4.497 15.622 -7.154 1.00 70.38 93 GLY A O 1
ATOM 758 N N . ALA A 1 94 ? 5.828 17.010 -6.016 1.00 71.56 94 ALA A N 1
ATOM 759 C CA . ALA A 1 94 ? 5.832 18.058 -7.044 1.00 71.56 94 ALA A CA 1
ATOM 760 C C . ALA A 1 94 ? 6.827 17.811 -8.201 1.00 71.56 94 ALA A C 1
ATOM 762 O O . ALA A 1 94 ? 6.885 18.598 -9.144 1.00 71.56 94 ALA A O 1
ATOM 763 N N . GLY A 1 95 ? 7.653 16.766 -8.112 1.00 71.38 95 GLY A N 1
ATOM 764 C CA . GLY A 1 95 ? 8.645 16.426 -9.128 1.00 7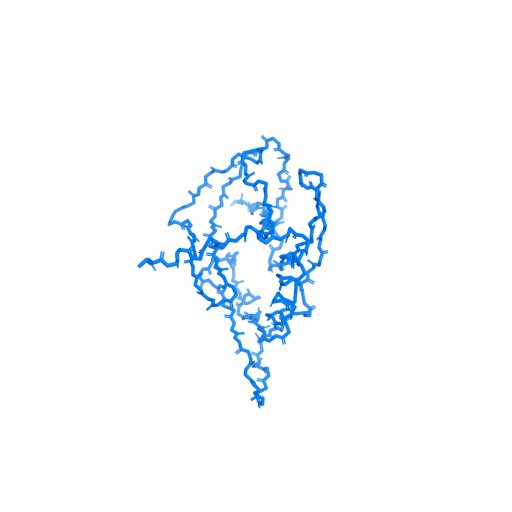1.38 95 GLY A CA 1
ATOM 765 C C . GLY A 1 95 ? 8.058 15.736 -10.357 1.00 71.38 95 GLY A C 1
ATOM 766 O O . GLY A 1 95 ? 6.900 15.323 -10.387 1.00 71.38 95 GLY A O 1
ATOM 767 N N . GLU A 1 96 ? 8.900 15.586 -11.377 1.00 77.12 96 GLU A N 1
ATOM 768 C CA . GLU A 1 96 ? 8.531 14.883 -12.602 1.00 77.12 96 GLU A CA 1
ATOM 769 C C . GLU A 1 96 ? 8.395 13.375 -12.369 1.00 77.12 96 GLU A C 1
ATOM 771 O O . GLU A 1 96 ? 9.099 12.779 -11.545 1.00 77.12 96 GLU A O 1
ATOM 776 N N . ASN A 1 97 ? 7.497 12.761 -13.139 1.00 77.44 97 ASN A N 1
ATOM 777 C CA . ASN A 1 97 ? 7.415 11.311 -13.220 1.00 77.44 97 ASN A CA 1
ATOM 778 C C . ASN A 1 97 ? 8.701 10.783 -13.875 1.00 77.44 97 ASN A C 1
ATOM 780 O O . ASN A 1 97 ? 9.123 11.338 -14.893 1.00 77.44 97 ASN A O 1
ATOM 784 N N . PRO A 1 98 ? 9.320 9.724 -13.331 1.00 78.31 98 PRO A N 1
ATOM 785 C CA . PRO A 1 98 ? 10.506 9.147 -13.941 1.00 78.31 98 PRO A CA 1
ATOM 786 C C . PRO A 1 98 ? 10.170 8.575 -15.323 1.00 78.31 98 PRO A C 1
ATOM 788 O O . PRO A 1 98 ? 9.107 7.983 -15.535 1.00 78.31 98 PRO A O 1
ATOM 791 N N . HIS A 1 99 ? 11.087 8.734 -16.270 1.00 77.50 99 HIS A N 1
ATOM 792 C CA . HIS A 1 99 ? 11.008 8.064 -17.561 1.00 77.50 99 HIS A CA 1
ATOM 793 C C . HIS A 1 99 ? 11.354 6.584 -17.395 1.00 77.50 99 HIS A C 1
ATOM 795 O O . HIS A 1 99 ? 12.065 6.199 -16.475 1.00 77.50 99 HIS A O 1
ATOM 801 N N . PHE A 1 100 ? 10.907 5.740 -18.325 1.00 74.88 100 PHE A N 1
ATOM 802 C CA . PHE A 1 100 ? 11.161 4.295 -18.270 1.00 74.88 100 PHE A CA 1
ATOM 803 C C . PHE A 1 100 ? 12.650 3.922 -18.134 1.00 74.88 100 PHE A C 1
ATOM 805 O O . PHE A 1 100 ? 12.963 2.901 -17.541 1.00 74.88 100 PHE A O 1
ATOM 812 N N . SER A 1 101 ? 13.562 4.729 -18.680 1.00 79.62 101 SER A N 1
ATOM 813 C CA . SER A 1 101 ? 15.013 4.511 -18.604 1.00 79.62 101 SER A CA 1
ATOM 814 C C . SER A 1 101 ? 15.676 5.110 -17.360 1.00 79.62 101 SER A C 1
ATOM 816 O O . SER A 1 101 ? 16.903 5.104 -17.274 1.00 79.62 101 SER A O 1
ATOM 818 N N . ASP A 1 102 ? 14.903 5.706 -16.452 1.00 77.69 102 ASP A N 1
ATOM 819 C CA . ASP A 1 102 ? 15.446 6.386 -15.283 1.00 77.69 102 ASP A CA 1
ATOM 820 C C . ASP A 1 102 ? 15.697 5.407 -14.133 1.00 77.69 102 ASP A C 1
ATOM 822 O O . ASP A 1 102 ? 15.005 4.405 -13.944 1.00 77.69 102 ASP A O 1
ATOM 826 N N . GLN A 1 103 ? 16.671 5.769 -13.303 1.00 83.62 103 GLN A N 1
ATOM 827 C CA . GLN A 1 103 ? 16.890 5.147 -12.008 1.00 83.62 103 GLN A CA 1
ATOM 828 C C . GLN A 1 103 ? 16.122 5.916 -10.928 1.00 83.62 103 GLN A C 1
ATOM 830 O O . GLN A 1 103 ? 16.205 7.149 -10.829 1.00 83.62 103 GLN A O 1
ATOM 835 N N . VAL A 1 104 ? 15.406 5.178 -10.084 1.00 82.56 104 VAL A N 1
ATOM 836 C CA . VAL A 1 104 ? 14.656 5.719 -8.947 1.00 82.56 104 VAL A CA 1
ATOM 837 C C . VAL A 1 104 ? 15.252 5.227 -7.636 1.00 82.56 104 VAL A C 1
ATOM 839 O O . VAL A 1 104 ? 15.664 4.077 -7.526 1.00 82.56 104 VAL A O 1
ATOM 842 N N . ARG A 1 105 ? 15.292 6.102 -6.628 1.00 85.25 105 ARG A N 1
ATOM 843 C CA . ARG A 1 105 ? 15.691 5.748 -5.263 1.00 85.25 105 ARG A CA 1
ATOM 844 C C . ARG A 1 105 ? 14.445 5.610 -4.409 1.00 85.25 105 ARG A C 1
ATOM 846 O O . ARG A 1 105 ? 13.675 6.566 -4.325 1.00 85.25 105 ARG A O 1
ATOM 853 N N . VAL A 1 106 ? 14.261 4.454 -3.782 1.00 85.62 106 VAL A N 1
ATOM 854 C CA . VAL A 1 106 ? 13.020 4.123 -3.075 1.00 85.62 106 VAL A CA 1
ATOM 855 C C . VAL A 1 106 ? 13.302 3.554 -1.690 1.00 85.62 106 VAL A C 1
ATOM 857 O O . VAL A 1 106 ? 14.313 2.883 -1.482 1.00 85.62 106 VAL A O 1
ATOM 860 N N . ASN A 1 107 ? 12.384 3.799 -0.758 1.00 87.50 107 ASN A N 1
ATOM 861 C CA . ASN A 1 107 ? 12.157 2.906 0.372 1.00 87.50 107 ASN A CA 1
ATOM 862 C C . ASN A 1 107 ? 10.871 2.130 0.072 1.00 87.50 107 ASN A C 1
ATOM 864 O O . ASN A 1 107 ? 9.926 2.720 -0.455 1.00 87.50 107 ASN A O 1
ATOM 868 N N . TYR A 1 108 ? 10.829 0.843 0.395 1.00 88.69 108 TYR A N 1
ATOM 869 C CA . TYR A 1 108 ? 9.649 0.006 0.205 1.00 88.69 108 TYR A CA 1
ATOM 870 C C . TYR A 1 108 ? 9.480 -0.995 1.349 1.00 88.69 108 TYR A C 1
ATOM 872 O O . TYR A 1 108 ? 10.450 -1.395 1.995 1.00 88.69 108 TYR A O 1
ATOM 880 N N . GLU A 1 109 ? 8.239 -1.420 1.546 1.00 85.50 109 GLU A N 1
ATOM 881 C CA . GLU A 1 109 ? 7.863 -2.566 2.362 1.00 85.50 109 GLU A CA 1
ATOM 882 C C . GLU A 1 109 ? 6.794 -3.350 1.598 1.00 85.50 109 GLU A C 1
ATOM 884 O O . GLU A 1 109 ? 5.844 -2.769 1.075 1.00 85.50 109 GLU A O 1
ATOM 889 N N . GLY A 1 110 ? 6.989 -4.661 1.493 1.00 86.62 110 GLY A N 1
ATOM 890 C CA . GLY A 1 110 ? 6.056 -5.603 0.895 1.00 86.62 110 GLY A CA 1
ATOM 891 C C . GLY A 1 110 ? 5.537 -6.563 1.956 1.00 86.62 110 GLY A C 1
ATOM 892 O O . GLY A 1 110 ? 6.313 -7.266 2.609 1.00 86.62 110 GLY A O 1
ATOM 893 N N . PHE A 1 111 ? 4.219 -6.610 2.115 1.00 87.56 111 PHE A N 1
ATOM 894 C CA . PHE A 1 111 ? 3.537 -7.492 3.054 1.00 87.56 111 PHE A CA 1
ATOM 895 C C . PHE A 1 111 ? 2.319 -8.143 2.399 1.00 87.56 111 PHE A C 1
ATOM 897 O O . PHE A 1 111 ? 1.705 -7.585 1.494 1.00 87.56 111 PHE A O 1
ATOM 904 N N . LEU A 1 112 ? 1.986 -9.348 2.856 1.00 86.75 112 LEU A N 1
ATOM 905 C CA . LEU A 1 112 ? 0.798 -10.083 2.423 1.00 86.75 112 LEU A CA 1
ATOM 906 C C . LEU A 1 112 ? -0.461 -9.501 3.079 1.00 86.75 112 LEU A C 1
ATOM 908 O O . LEU A 1 112 ? -0.382 -8.923 4.160 1.00 86.75 112 LEU A O 1
ATOM 912 N N . THR A 1 113 ? -1.648 -9.777 2.532 1.00 86.12 113 THR A N 1
ATOM 913 C CA . THR A 1 113 ? -2.948 -9.400 3.142 1.00 86.12 113 THR A CA 1
ATOM 914 C C . THR A 1 113 ? -3.181 -9.980 4.547 1.00 86.12 113 THR A C 1
ATOM 916 O O . THR A 1 113 ? -4.091 -9.563 5.258 1.00 86.12 113 THR A O 1
ATOM 919 N N . THR A 1 114 ? -2.342 -10.926 4.979 1.00 82.12 114 THR A N 1
ATOM 920 C CA . THR A 1 114 ? -2.293 -11.463 6.348 1.00 82.12 114 THR A CA 1
ATOM 921 C C . THR A 1 114 ? -1.480 -10.604 7.325 1.00 82.12 114 THR A C 1
ATOM 923 O O . THR A 1 114 ? -1.416 -10.934 8.508 1.00 82.12 114 THR A O 1
ATOM 926 N N . GLY A 1 115 ? -0.829 -9.541 6.843 1.00 82.44 115 GLY A N 1
ATOM 927 C CA . GLY A 1 115 ? 0.083 -8.676 7.595 1.00 82.44 115 GLY A CA 1
ATOM 928 C C . GLY A 1 115 ? 1.528 -9.183 7.668 1.00 82.44 115 GLY A C 1
ATOM 929 O O . GLY A 1 115 ? 2.365 -8.555 8.309 1.00 82.44 115 GLY A O 1
ATOM 930 N N . ALA A 1 116 ? 1.854 -10.319 7.043 1.00 83.25 116 ALA A N 1
ATOM 931 C CA . ALA A 1 116 ? 3.217 -10.849 7.053 1.00 83.25 116 ALA A CA 1
ATOM 932 C C . ALA A 1 116 ? 4.106 -10.125 6.028 1.00 83.25 116 ALA A C 1
ATOM 934 O O . ALA A 1 116 ? 3.902 -10.278 4.822 1.00 83.25 116 ALA A O 1
ATOM 935 N N . THR A 1 117 ? 5.117 -9.390 6.500 1.00 85.50 117 THR A N 1
ATOM 936 C CA . THR A 1 117 ? 6.156 -8.783 5.652 1.00 85.50 117 THR A CA 1
ATOM 937 C C . THR A 1 117 ? 6.994 -9.868 4.974 1.00 85.50 117 THR A C 1
ATOM 939 O O . THR A 1 117 ? 7.514 -10.767 5.641 1.00 85.50 117 THR A O 1
ATOM 942 N N . PHE A 1 118 ? 7.140 -9.789 3.652 1.00 82.50 118 PHE A N 1
ATOM 943 C CA . PHE A 1 118 ? 7.965 -10.710 2.864 1.00 82.50 118 PHE A CA 1
ATOM 944 C C . PHE A 1 118 ? 9.254 -10.064 2.348 1.00 82.50 118 PHE A C 1
ATOM 946 O O . PHE A 1 118 ? 10.225 -10.780 2.106 1.00 82.50 118 PHE A O 1
ATOM 953 N N . ASP A 1 119 ? 9.281 -8.737 2.196 1.00 81.44 119 ASP A N 1
ATOM 954 C CA . ASP A 1 119 ? 10.470 -7.987 1.796 1.00 81.44 119 ASP A CA 1
ATOM 955 C C . ASP A 1 119 ? 10.379 -6.524 2.251 1.00 81.44 119 ASP A C 1
ATOM 957 O O . ASP A 1 119 ? 9.288 -5.970 2.363 1.00 81.44 119 ASP A O 1
ATOM 961 N N . ALA A 1 120 ? 11.517 -5.890 2.521 1.00 84.81 120 ALA A N 1
ATOM 962 C CA . ALA A 1 120 ? 11.580 -4.481 2.895 1.00 84.81 120 ALA A CA 1
ATOM 963 C C . ALA A 1 120 ? 12.981 -3.906 2.674 1.00 84.81 120 ALA A C 1
ATOM 965 O O . ALA A 1 120 ? 14.000 -4.557 2.922 1.00 84.81 120 ALA A O 1
ATOM 966 N N . SER A 1 121 ? 13.049 -2.632 2.299 1.00 85.75 121 SER A N 1
ATOM 967 C CA . SER A 1 121 ? 14.311 -1.898 2.282 1.00 85.75 121 SER A CA 1
ATOM 968 C C . SER A 1 121 ? 14.697 -1.445 3.694 1.00 85.75 121 SER A C 1
ATOM 970 O O . SER A 1 121 ? 13.976 -0.664 4.311 1.00 85.75 121 SER A O 1
ATOM 972 N N . VAL A 1 122 ? 15.873 -1.851 4.184 1.00 82.38 122 VAL A N 1
ATOM 973 C CA . VAL A 1 122 ? 16.441 -1.321 5.446 1.00 82.38 122 VAL A CA 1
ATOM 974 C C . VAL A 1 122 ? 16.999 0.097 5.260 1.00 82.38 122 VAL A C 1
ATOM 976 O O . VAL A 1 122 ? 16.945 0.933 6.157 1.00 82.38 122 VAL A O 1
ATOM 979 N N . THR A 1 123 ? 17.539 0.371 4.075 1.00 85.62 123 THR A N 1
ATOM 980 C CA . THR A 1 123 ? 17.996 1.687 3.618 1.00 85.62 123 THR A CA 1
ATOM 981 C C . THR A 1 123 ? 17.534 1.881 2.187 1.00 85.62 123 THR A C 1
ATOM 983 O O . THR A 1 123 ? 17.344 0.888 1.485 1.00 85.62 123 THR A O 1
ATOM 986 N N . SER A 1 124 ? 17.434 3.127 1.729 1.00 85.69 124 SER A N 1
ATOM 987 C CA . SER A 1 124 ? 16.988 3.401 0.364 1.00 85.69 124 SER A CA 1
ATOM 988 C C . SER A 1 124 ? 17.823 2.660 -0.674 1.00 85.69 124 SER A C 1
ATOM 990 O O . SER A 1 124 ? 19.055 2.649 -0.601 1.00 85.69 124 SER A O 1
ATOM 992 N N . VAL A 1 125 ? 17.138 2.062 -1.644 1.00 83.88 125 VAL A N 1
ATOM 993 C CA . VAL A 1 125 ? 17.742 1.294 -2.733 1.00 83.88 125 VAL A CA 1
ATOM 994 C C . VAL A 1 125 ? 17.522 2.004 -4.058 1.00 83.88 125 VAL A C 1
ATOM 996 O O . VAL A 1 125 ? 16.479 2.623 -4.272 1.00 83.88 125 VAL A O 1
ATOM 999 N N . ASP A 1 126 ? 18.511 1.916 -4.942 1.00 85.88 126 ASP A N 1
ATOM 1000 C CA . ASP A 1 126 ? 18.383 2.413 -6.305 1.00 85.88 126 ASP A CA 1
ATOM 1001 C C . ASP A 1 126 ? 17.891 1.289 -7.219 1.00 85.88 126 ASP A C 1
ATOM 1003 O O . ASP A 1 126 ? 18.516 0.231 -7.310 1.00 85.88 126 ASP A O 1
ATOM 1007 N N . ILE A 1 127 ? 16.782 1.532 -7.911 1.00 80.50 127 ILE A N 1
ATOM 1008 C CA . ILE A 1 127 ? 16.152 0.599 -8.839 1.00 80.50 127 ILE A CA 1
ATOM 1009 C C . ILE A 1 127 ? 16.222 1.202 -10.237 1.00 80.50 127 ILE A C 1
ATOM 1011 O O . ILE A 1 127 ? 15.764 2.321 -10.468 1.00 80.50 127 ILE A O 1
ATOM 1015 N N . ASP A 1 128 ? 16.797 0.451 -11.171 1.00 79.31 128 ASP A N 1
ATOM 1016 C CA . ASP A 1 128 ? 16.727 0.768 -12.594 1.00 79.31 128 ASP A CA 1
ATOM 1017 C C . ASP A 1 128 ? 15.369 0.293 -13.124 1.00 79.31 128 ASP A C 1
ATOM 1019 O O . ASP A 1 128 ? 15.077 -0.904 -13.069 1.00 79.31 128 ASP A O 1
ATOM 1023 N N . LEU A 1 129 ? 14.513 1.211 -13.580 1.00 70.50 129 LEU A N 1
ATOM 1024 C CA . LEU A 1 129 ? 13.117 0.918 -13.931 1.00 70.50 129 LEU A CA 1
ATOM 1025 C C . LEU A 1 129 ? 12.923 -0.183 -14.994 1.00 70.50 129 LEU A C 1
ATOM 1027 O O . LEU A 1 129 ? 11.987 -0.968 -14.842 1.00 70.50 129 LEU A O 1
ATOM 1031 N N . PRO A 1 130 ? 13.793 -0.352 -16.008 1.00 64.06 130 PRO A N 1
ATOM 1032 C CA . PRO A 1 130 ? 13.734 -1.488 -16.929 1.00 64.06 130 PRO A CA 1
ATOM 1033 C C . PRO A 1 130 ? 14.018 -2.841 -16.260 1.00 64.06 130 PRO A C 1
ATOM 1035 O O . PRO A 1 130 ? 13.622 -3.883 -16.782 1.00 64.06 130 PRO A O 1
ATOM 1038 N N . SER A 1 131 ? 14.736 -2.833 -15.133 1.00 62.50 131 SER A N 1
ATOM 1039 C CA . SER A 1 131 ? 15.079 -4.017 -14.333 1.00 62.50 131 SER A CA 1
ATOM 1040 C C . SER A 1 131 ? 14.172 -4.210 -13.116 1.00 62.50 131 SER A C 1
ATOM 1042 O O . SER A 1 131 ? 14.214 -5.272 -12.490 1.00 62.50 131 SER A O 1
ATOM 1044 N N . ALA A 1 132 ? 13.359 -3.197 -12.788 1.00 61.72 132 ALA A N 1
ATOM 1045 C CA . ALA A 1 132 ? 12.335 -3.295 -11.767 1.00 61.72 132 ALA A CA 1
ATOM 1046 C C . ALA A 1 132 ? 11.441 -4.482 -12.118 1.00 61.72 132 ALA A C 1
ATOM 1048 O O . ALA A 1 132 ? 11.041 -4.651 -13.273 1.00 61.72 132 ALA A O 1
ATOM 1049 N N . ILE A 1 133 ? 11.204 -5.340 -11.126 1.00 55.12 133 ILE A N 1
ATOM 1050 C CA . ILE A 1 133 ? 10.433 -6.570 -11.277 1.00 55.12 133 ILE A CA 1
ATOM 1051 C C . ILE A 1 133 ? 9.151 -6.217 -12.023 1.00 55.12 133 ILE A C 1
ATOM 1053 O O . ILE A 1 133 ? 8.331 -5.444 -11.544 1.00 55.12 133 ILE A O 1
ATOM 1057 N N . ALA A 1 134 ? 9.004 -6.755 -13.228 1.00 46.22 134 ALA A N 1
ATOM 1058 C CA . ALA A 1 134 ? 7.745 -6.697 -13.929 1.00 46.22 134 ALA A CA 1
ATOM 1059 C C . ALA A 1 134 ? 6.802 -7.640 -13.175 1.00 46.22 134 ALA A C 1
ATOM 1061 O O . ALA A 1 134 ? 6.904 -8.867 -13.258 1.00 46.22 134 ALA A O 1
ATOM 1062 N N . VAL A 1 135 ? 6.016 -7.035 -12.295 1.00 43.09 135 VAL A N 1
ATOM 1063 C CA . VAL A 1 135 ? 5.212 -7.724 -11.300 1.00 43.09 135 VAL A CA 1
ATOM 1064 C C . VAL A 1 135 ? 4.060 -8.436 -12.004 1.00 43.09 135 VAL A C 1
ATOM 1066 O O . VAL A 1 135 ? 3.179 -7.808 -12.586 1.00 43.09 135 VAL A O 1
ATOM 1069 N N . GLY A 1 136 ? 4.056 -9.765 -11.919 1.00 36.78 136 GLY A N 1
ATOM 1070 C CA . GLY A 1 136 ? 2.815 -10.523 -11.959 1.00 36.78 136 GLY A CA 1
ATOM 1071 C C . GLY A 1 136 ? 2.195 -10.441 -10.573 1.00 36.78 136 GLY A C 1
ATOM 1072 O O . GLY A 1 136 ? 2.731 -11.066 -9.670 1.00 36.78 136 GLY A O 1
ATOM 1073 N N . THR A 1 137 ? 1.135 -9.638 -10.458 1.00 35.94 137 THR A N 1
ATOM 1074 C CA . THR A 1 137 ? 0.313 -9.395 -9.258 1.00 35.94 137 THR A CA 1
ATOM 1075 C C . THR A 1 137 ? 1.082 -8.866 -8.026 1.00 35.94 137 THR A C 1
ATOM 1077 O O . THR A 1 137 ? 1.941 -9.541 -7.484 1.00 35.94 137 THR A O 1
ATOM 1080 N N . GLU A 1 138 ? 0.713 -7.662 -7.566 1.00 38.88 138 GLU A N 1
ATOM 1081 C CA . GLU A 1 138 ? 1.157 -6.961 -6.334 1.00 38.88 138 GLU A CA 1
ATOM 1082 C C . GLU A 1 138 ? 2.311 -5.935 -6.445 1.00 38.88 138 GLU A C 1
ATOM 1084 O O . GLU A 1 138 ? 3.490 -6.266 -6.504 1.00 38.88 138 GLU A O 1
ATOM 1089 N N . PHE A 1 139 ? 1.918 -4.656 -6.334 1.00 35.12 139 PHE A N 1
ATOM 1090 C CA . PHE A 1 139 ? 2.713 -3.424 -6.189 1.00 35.12 139 PHE A CA 1
ATOM 1091 C C . PHE A 1 139 ? 3.207 -2.708 -7.459 1.00 35.12 139 PHE A C 1
ATOM 1093 O O . PHE A 1 139 ? 4.134 -3.128 -8.143 1.00 35.12 139 PHE A O 1
ATOM 1100 N N . TYR A 1 140 ? 2.663 -1.502 -7.668 1.00 40.44 140 TYR A N 1
ATOM 1101 C CA . TYR A 1 140 ? 3.328 -0.420 -8.395 1.00 40.44 140 TYR A CA 1
ATOM 1102 C C . TYR A 1 140 ? 3.486 0.781 -7.463 1.00 40.44 140 TYR A C 1
ATOM 1104 O O . TYR A 1 140 ? 2.509 1.329 -6.954 1.00 40.44 140 TYR A O 1
ATOM 1112 N N . LEU A 1 141 ? 4.736 1.188 -7.250 1.00 35.50 141 LEU A N 1
ATOM 1113 C CA . LEU A 1 141 ? 5.105 2.350 -6.454 1.00 35.50 141 LEU A CA 1
ATOM 1114 C C . LEU A 1 141 ? 4.968 3.604 -7.334 1.00 35.50 141 LEU A C 1
ATOM 1116 O O . LEU A 1 141 ? 5.771 3.822 -8.240 1.00 35.50 141 LEU A O 1
ATOM 1120 N N . ASN A 1 142 ? 3.946 4.427 -7.097 1.00 32.94 142 ASN A N 1
ATOM 1121 C CA . ASN A 1 142 ? 3.803 5.714 -7.778 1.00 32.94 142 ASN A CA 1
ATOM 1122 C C . ASN A 1 142 ? 4.623 6.766 -7.009 1.00 32.94 142 ASN A C 1
ATOM 1124 O O . ASN A 1 142 ? 4.106 7.447 -6.127 1.00 32.94 142 ASN A O 1
ATOM 1128 N N . LEU A 1 143 ? 5.934 6.843 -7.267 1.00 34.81 143 LEU A N 1
ATOM 1129 C CA . LEU A 1 143 ? 6.811 7.824 -6.619 1.00 34.81 143 LEU A CA 1
ATOM 1130 C C . LEU A 1 143 ? 7.010 9.053 -7.503 1.00 34.81 143 LEU A C 1
ATOM 1132 O O . LEU A 1 143 ? 7.710 8.994 -8.514 1.00 34.81 143 LEU A O 1
ATOM 1136 N N . LYS A 1 144 ? 6.482 10.197 -7.064 1.00 34.53 144 LYS A N 1
ATOM 1137 C CA . LYS A 1 144 ? 6.929 11.512 -7.541 1.00 34.53 144 LYS A CA 1
ATOM 1138 C C . LYS A 1 144 ? 8.055 12.012 -6.640 1.00 34.53 144 LYS A C 1
ATOM 1140 O O . LYS A 1 144 ? 7.966 11.929 -5.415 1.00 34.53 144 LYS A O 1
ATOM 1145 N N . ARG A 1 145 ? 9.129 12.537 -7.235 1.00 30.56 145 ARG A N 1
ATOM 1146 C CA . ARG A 1 145 ? 10.260 13.103 -6.478 1.00 30.56 145 ARG A CA 1
ATOM 1147 C C . ARG A 1 145 ? 9.803 14.330 -5.665 1.00 30.56 145 ARG A C 1
ATOM 1149 O O . ARG A 1 145 ? 9.133 15.192 -6.232 1.00 30.56 145 ARG A O 1
ATOM 1156 N N . PRO A 1 146 ? 10.181 14.482 -4.384 1.00 28.64 146 PRO A N 1
ATOM 1157 C CA . PRO A 1 146 ? 10.071 15.772 -3.712 1.00 28.64 146 PRO A CA 1
ATOM 1158 C C . PRO A 1 146 ? 11.108 16.752 -4.285 1.00 28.64 146 PRO A C 1
ATOM 1160 O O . PRO A 1 146 ? 12.254 16.381 -4.548 1.00 28.64 146 PRO A O 1
ATOM 1163 N N . ILE A 1 147 ? 10.701 18.007 -4.495 1.00 31.25 147 ILE A N 1
ATOM 1164 C CA . ILE A 1 147 ? 11.612 19.099 -4.860 1.00 31.25 147 ILE A CA 1
ATOM 1165 C C . ILE A 1 147 ? 12.295 19.560 -3.569 1.00 31.25 147 ILE A C 1
ATOM 1167 O O . ILE A 1 147 ? 11.638 20.123 -2.698 1.00 31.25 147 ILE A O 1
ATOM 1171 N N . ASN A 1 148 ? 13.603 19.336 -3.443 1.00 33.81 148 ASN A N 1
ATOM 1172 C CA . ASN A 1 148 ? 14.403 20.009 -2.421 1.00 33.81 148 ASN A CA 1
ATOM 1173 C C . ASN A 1 148 ? 14.711 21.432 -2.912 1.00 33.81 148 ASN A C 1
ATOM 1175 O O . ASN A 1 148 ? 15.444 21.587 -3.891 1.00 33.81 148 ASN A O 1
ATOM 1179 N N . THR A 1 149 ? 14.146 22.449 -2.256 1.00 36.97 149 THR A N 1
ATOM 1180 C CA . THR A 1 149 ? 14.662 23.833 -2.297 1.00 36.97 149 THR A CA 1
ATOM 1181 C C . THR A 1 149 ? 15.838 24.003 -1.356 1.00 36.97 149 THR A C 1
ATOM 1183 O O . THR A 1 149 ? 15.737 23.476 -0.225 1.00 36.97 149 THR A O 1
#

Secondary structure (DSSP, 8-state):
-------PPPPHHHHHHHHHHHHHHHHHHEEE-HHHHHT-SSPPPGGG--EEEPPTTPPPPTT-EEGGGTPEEEEEEETTEEEEEEE--S---SSPPPPTT-EEEE--EEE-TTS-EEEE-SS-EEEETTTS---SSS-----PPP---

Solvent-accessible surface area (backbone atoms only — not comparable to full-atom values): 9686 Å² total; per-residue (Å²): 133,85,81,74,79,73,78,69,84,73,55,70,68,61,49,52,53,55,49,50,53,53,50,52,53,45,29,73,35,25,30,33,48,47,47,63,56,72,67,48,94,60,87,82,53,77,90,68,64,50,77,45,76,61,56,93,92,62,73,86,62,85,60,48,42,53,36,61,83,61,52,42,83,45,78,48,78,56,94,96,36,84,42,74,48,69,41,73,81,89,74,87,36,84,36,69,73,75,55,67,91,36,74,46,78,43,74,54,75,42,61,46,102,85,70,52,72,79,48,65,51,93,56,75,43,80,41,48,48,80,72,45,80,82,61,80,72,79,85,71,85,88,68,39,42,74,74,85,129

Mean predicted aligned error: 9.28 Å

pLDDT: mean 78.57, std 19.53, range [28.64, 98.12]

Foldseek 3Di:
DDPPPPPDPDDLVVVQVVVVVLVVVLQQFKKWQLQQLVPDPDHDDPVSIDIDGHDPPDDDDPNIDRNNVAKDWDWDADPNDIDIDIDHDNDAAPADFDDQQDKDWDWDWDDDSVRHTPDTDPHIDIDGNPRPPPDPDDDDDRDGDHDDD

Nearest PDB structures (foldseek):
  4v7e-assembly1_BD  TM=1.987E-01  e=9.336E+00  Triticum aestivum

Sequence (149 aa):
MTNKFKLLPRDRVEQQLDDIDTLQVYFNTHYYNSGAIDALSSYPTIADIEISKLNDGETLPPDTTLLI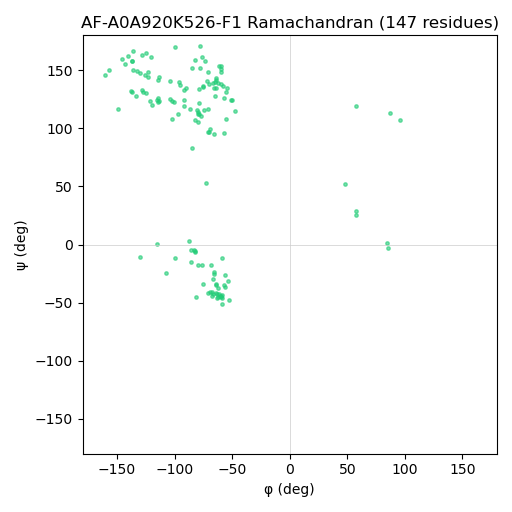DVIEEKQTVFRDTDYTYYTLTLNEGAGENPHFSDQVRVNYEGFLTTGATFDASVTSVDIDLPSAIAVGTEFYLNLKRPINT